Protein AF-A0A1Y0I135-F1 (afdb_monomer_lite)

Structure (mmCIF, N/CA/C/O backbone):
data_AF-A0A1Y0I135-F1
#
_entry.id   AF-A0A1Y0I135-F1
#
loop_
_atom_site.group_PDB
_atom_site.id
_atom_site.type_symbol
_atom_site.label_atom_id
_atom_site.label_alt_id
_atom_site.label_comp_id
_atom_site.label_asym_id
_atom_site.label_entity_id
_atom_site.label_seq_id
_atom_site.pdbx_PDB_ins_code
_atom_site.Cartn_x
_atom_site.Cartn_y
_atom_site.Cartn_z
_atom_site.occupancy
_atom_site.B_iso_or_equiv
_atom_site.auth_seq_id
_atom_site.auth_comp_id
_atom_site.auth_asym_id
_atom_site.auth_atom_id
_atom_site.pdbx_PDB_model_num
ATOM 1 N N . MET A 1 1 ? 15.858 -1.709 -35.872 1.00 53.66 1 MET A N 1
ATOM 2 C CA . MET A 1 1 ? 16.535 -2.354 -34.728 1.00 53.66 1 MET A CA 1
ATOM 3 C C . MET A 1 1 ? 16.491 -1.370 -33.573 1.00 53.66 1 MET A C 1
ATOM 5 O O . MET A 1 1 ? 16.908 -0.236 -33.776 1.00 53.66 1 MET A O 1
ATOM 9 N N . GLU A 1 2 ? 15.912 -1.726 -32.425 1.00 59.28 2 GLU A N 1
ATOM 10 C CA . GLU A 1 2 ? 15.981 -0.851 -31.244 1.00 59.28 2 GLU A CA 1
ATOM 11 C C . GLU A 1 2 ? 17.402 -0.845 -30.664 1.00 59.28 2 GLU A C 1
ATOM 13 O O . GLU A 1 2 ? 18.110 -1.849 -30.722 1.00 59.28 2 GLU A O 1
ATOM 18 N N . SER A 1 3 ? 17.836 0.308 -30.147 1.00 70.38 3 SER A N 1
ATOM 19 C CA . SER A 1 3 ? 19.171 0.470 -29.566 1.00 70.38 3 SER A CA 1
ATOM 20 C C . SER A 1 3 ? 19.291 -0.323 -28.253 1.00 70.38 3 SER A C 1
ATOM 22 O O . SER A 1 3 ? 18.446 -0.131 -27.374 1.00 70.38 3 SER A O 1
ATOM 24 N N . PRO A 1 4 ? 20.349 -1.135 -28.059 1.00 71.50 4 PRO A N 1
ATOM 25 C CA . PRO A 1 4 ? 20.582 -1.896 -26.824 1.00 71.50 4 PRO A CA 1
ATOM 26 C C . PRO A 1 4 ? 20.573 -1.033 -25.552 1.00 71.50 4 PRO A C 1
ATOM 28 O O . PRO A 1 4 ? 20.109 -1.465 -24.501 1.00 71.50 4 PRO A O 1
ATOM 31 N N . ILE A 1 5 ? 21.020 0.222 -25.663 1.00 72.69 5 ILE A N 1
ATOM 32 C CA . ILE A 1 5 ? 21.067 1.189 -24.554 1.00 72.69 5 ILE A CA 1
ATOM 33 C C . ILE A 1 5 ? 19.652 1.550 -24.072 1.00 72.69 5 ILE A C 1
ATOM 35 O O . ILE A 1 5 ? 19.419 1.709 -22.877 1.00 72.69 5 ILE A O 1
ATOM 39 N N . LYS A 1 6 ? 18.684 1.635 -24.994 1.00 72.81 6 LYS A N 1
ATOM 40 C CA . LYS A 1 6 ? 17.287 1.961 -24.676 1.00 72.81 6 LYS A CA 1
ATOM 41 C C . LYS A 1 6 ? 16.607 0.825 -23.898 1.00 72.81 6 LYS A C 1
ATOM 43 O O . LYS A 1 6 ? 15.802 1.106 -23.017 1.00 72.81 6 LYS A O 1
ATOM 48 N N . SER A 1 7 ? 16.963 -0.430 -24.193 1.00 76.31 7 SER A N 1
ATOM 49 C CA . SER A 1 7 ? 16.460 -1.613 -23.476 1.00 76.31 7 SER A CA 1
ATOM 50 C C . SER A 1 7 ? 16.998 -1.681 -22.046 1.00 76.31 7 SER A C 1
ATOM 52 O O . SER A 1 7 ? 16.221 -1.837 -21.114 1.00 76.31 7 SER A O 1
ATOM 54 N N . LEU A 1 8 ? 18.308 -1.479 -21.863 1.00 79.38 8 LEU A N 1
ATOM 55 C CA . LEU A 1 8 ? 18.943 -1.486 -20.538 1.00 79.38 8 LEU A CA 1
ATOM 56 C C . LEU A 1 8 ? 18.366 -0.406 -19.613 1.00 79.38 8 LEU A C 1
ATOM 58 O O . LEU A 1 8 ? 18.047 -0.685 -18.460 1.00 79.38 8 LEU A O 1
ATOM 62 N N . TYR A 1 9 ? 18.176 0.810 -20.132 1.00 85.38 9 TYR A N 1
ATOM 63 C CA . TYR A 1 9 ? 17.562 1.899 -19.370 1.00 85.38 9 TYR A CA 1
ATOM 64 C C . TYR A 1 9 ? 16.109 1.588 -18.987 1.00 85.38 9 TYR A C 1
ATOM 66 O O . TYR A 1 9 ? 15.679 1.873 -17.870 1.00 85.38 9 TYR A O 1
ATOM 74 N N . TYR A 1 10 ? 15.345 0.979 -19.898 1.00 86.31 10 TYR A N 1
ATOM 75 C CA . TYR A 1 10 ? 13.974 0.563 -19.616 1.00 86.31 10 TYR A CA 1
ATOM 76 C C . TYR A 1 10 ? 13.915 -0.475 -18.486 1.00 86.31 10 TYR A C 1
ATOM 78 O O . TYR A 1 10 ? 13.111 -0.325 -17.565 1.00 86.31 10 TYR A O 1
ATOM 86 N N . ASP A 1 11 ? 14.793 -1.478 -18.517 1.00 88.81 11 ASP A N 1
ATOM 87 C CA . ASP A 1 11 ? 14.859 -2.520 -17.489 1.00 88.81 11 ASP A CA 1
ATOM 88 C C . ASP A 1 11 ? 15.272 -1.955 -16.122 1.00 88.81 11 ASP A C 1
ATOM 90 O O . ASP A 1 11 ? 14.680 -2.311 -15.100 1.00 88.81 11 ASP A O 1
ATOM 94 N N . GLU A 1 12 ? 16.222 -1.016 -16.090 1.00 92.75 12 GLU A N 1
ATOM 95 C CA . GLU A 1 12 ? 16.637 -0.331 -14.863 1.00 92.75 12 GLU A CA 1
ATOM 96 C C . GLU A 1 12 ? 15.494 0.500 -14.259 1.00 92.75 12 GLU A C 1
ATOM 98 O O . GLU A 1 12 ? 15.191 0.388 -13.067 1.00 92.75 12 GLU A O 1
ATOM 103 N N . VAL A 1 13 ? 14.804 1.298 -15.082 1.00 92.25 13 VAL A N 1
ATOM 104 C CA . VAL A 1 13 ? 13.640 2.082 -14.642 1.00 92.25 13 VAL A CA 1
ATOM 105 C C . VAL A 1 13 ? 12.544 1.161 -14.113 1.00 92.25 13 VAL A C 1
ATOM 107 O O . VAL A 1 13 ? 11.964 1.434 -13.058 1.00 92.25 13 VAL A O 1
ATOM 110 N N . LYS A 1 14 ? 12.283 0.047 -14.804 1.00 93.38 14 LYS A N 1
ATOM 111 C CA . LYS A 1 14 ? 11.292 -0.949 -14.395 1.00 93.38 14 LYS A CA 1
ATOM 112 C C . LYS A 1 14 ? 11.648 -1.575 -13.044 1.00 93.38 14 LYS A C 1
ATOM 114 O O . LYS A 1 14 ? 10.787 -1.662 -12.167 1.00 93.38 14 LYS A O 1
ATOM 119 N N . HIS A 1 15 ? 12.909 -1.958 -12.851 1.00 94.75 15 HIS A N 1
ATOM 120 C CA . HIS A 1 15 ? 13.408 -2.510 -11.593 1.00 94.75 15 HIS A CA 1
ATOM 121 C C . HIS A 1 15 ? 13.275 -1.509 -10.437 1.00 94.75 15 HIS A C 1
ATOM 123 O O . HIS A 1 15 ? 12.722 -1.836 -9.385 1.00 94.75 15 HIS A O 1
ATOM 129 N N . ASN A 1 16 ? 13.714 -0.267 -10.646 1.00 95.25 16 ASN A N 1
ATOM 130 C CA . ASN A 1 16 ? 13.650 0.784 -9.630 1.00 95.25 16 ASN A CA 1
ATOM 131 C C . ASN A 1 16 ? 12.205 1.121 -9.248 1.00 95.25 16 ASN A C 1
ATOM 133 O O . ASN A 1 16 ? 11.887 1.270 -8.065 1.00 95.25 16 ASN A O 1
ATOM 137 N N . LEU A 1 17 ? 11.307 1.182 -10.235 1.00 95.31 17 LEU A N 1
ATOM 138 C CA . LEU A 1 17 ? 9.882 1.383 -9.997 1.00 95.31 17 LEU A CA 1
ATOM 139 C C . LEU A 1 17 ? 9.281 0.226 -9.189 1.00 95.31 17 LEU A C 1
ATOM 141 O O . LEU A 1 17 ? 8.564 0.472 -8.218 1.00 95.31 17 LEU A O 1
ATOM 145 N N . LYS A 1 18 ? 9.603 -1.025 -9.547 1.00 95.88 18 LYS A N 1
ATOM 146 C CA . LYS A 1 18 ? 9.158 -2.213 -8.808 1.00 95.88 18 LYS A CA 1
ATOM 147 C C . LYS A 1 18 ? 9.609 -2.159 -7.350 1.00 95.88 18 LYS A C 1
ATOM 149 O O . LYS A 1 18 ? 8.775 -2.338 -6.463 1.00 95.88 18 LYS A O 1
ATOM 154 N N . ALA A 1 19 ? 10.893 -1.900 -7.104 1.00 96.88 19 ALA A N 1
ATOM 155 C CA . ALA A 1 19 ? 11.455 -1.837 -5.757 1.00 96.88 19 ALA A CA 1
ATOM 156 C C . ALA A 1 19 ? 10.768 -0.755 -4.911 1.00 96.88 19 ALA A C 1
ATOM 158 O O . ALA A 1 19 ? 10.348 -1.019 -3.785 1.00 96.88 19 ALA A O 1
ATOM 159 N N . LYS A 1 20 ? 10.567 0.438 -5.484 1.00 97.56 20 LYS A N 1
ATOM 160 C CA . LYS A 1 20 ? 9.889 1.543 -4.799 1.00 97.56 20 LYS A CA 1
ATOM 161 C C . LYS A 1 20 ? 8.436 1.213 -4.458 1.00 97.56 20 LYS A C 1
ATOM 163 O O . LYS A 1 20 ? 8.002 1.466 -3.339 1.00 97.56 20 LYS A O 1
ATOM 168 N N . LEU A 1 21 ? 7.690 0.618 -5.388 1.00 97.81 21 LEU A N 1
ATOM 169 C CA . LEU A 1 21 ? 6.299 0.236 -5.140 1.00 97.81 21 LEU A CA 1
ATOM 170 C C . LEU A 1 21 ? 6.176 -0.856 -4.073 1.00 97.81 21 LEU A C 1
ATOM 172 O O . LEU A 1 21 ? 5.276 -0.771 -3.241 1.00 97.81 21 LEU A O 1
ATOM 176 N N . HIS A 1 22 ? 7.081 -1.840 -4.060 1.00 97.88 22 HIS A N 1
ATOM 177 C CA . HIS A 1 22 ? 7.115 -2.856 -3.004 1.00 97.88 22 HIS A CA 1
ATOM 178 C C . HIS A 1 22 ? 7.391 -2.229 -1.639 1.00 97.88 22 HIS A C 1
ATOM 180 O O . HIS A 1 22 ? 6.659 -2.500 -0.690 1.00 97.88 22 HIS A O 1
ATOM 186 N N . GLN A 1 23 ? 8.385 -1.342 -1.554 1.00 98.44 23 GLN A N 1
ATOM 187 C CA . GLN A 1 23 ? 8.709 -0.635 -0.316 1.00 98.44 23 GLN A CA 1
ATOM 188 C C . GLN A 1 23 ? 7.515 0.185 0.198 1.00 98.44 23 GLN A C 1
ATOM 190 O O . GLN A 1 23 ? 7.150 0.093 1.368 1.00 98.44 23 GLN A O 1
ATOM 195 N N . GLU A 1 24 ? 6.850 0.936 -0.682 1.00 98.31 24 GLU A N 1
ATOM 196 C CA . GLU A 1 24 ? 5.671 1.725 -0.314 1.00 98.31 24 GLU A CA 1
ATOM 197 C C . GLU A 1 24 ? 4.496 0.848 0.149 1.00 98.31 24 GLU A C 1
ATOM 199 O O . GLU A 1 24 ? 3.774 1.230 1.071 1.00 98.31 24 GLU A O 1
ATOM 204 N N . VAL A 1 25 ? 4.291 -0.324 -0.465 1.00 98.56 25 VAL A N 1
ATOM 205 C CA . VAL A 1 25 ? 3.277 -1.293 -0.016 1.00 98.56 25 VAL A CA 1
ATOM 206 C C . VAL A 1 25 ? 3.620 -1.826 1.373 1.00 98.56 25 VAL A C 1
ATOM 208 O O . VAL A 1 25 ? 2.756 -1.785 2.245 1.00 98.56 25 VAL A O 1
ATOM 211 N N . MET A 1 26 ? 4.869 -2.231 1.613 1.00 98.44 26 MET A N 1
ATOM 212 C CA . MET A 1 26 ? 5.314 -2.718 2.924 1.00 98.44 26 MET A CA 1
ATOM 213 C C . MET A 1 26 ? 5.111 -1.669 4.026 1.00 98.44 26 MET A C 1
ATOM 215 O O . MET A 1 26 ? 4.622 -1.983 5.110 1.00 98.44 26 MET A O 1
ATOM 219 N N . GLU A 1 27 ? 5.425 -0.402 3.752 1.00 98.50 27 GLU A N 1
ATOM 220 C CA . GLU A 1 27 ? 5.202 0.691 4.705 1.00 98.50 27 GLU A CA 1
ATOM 221 C C . GLU A 1 27 ? 3.717 0.928 5.002 1.00 98.50 27 GLU A C 1
ATOM 223 O O . GLU A 1 27 ? 3.343 1.230 6.138 1.00 98.50 27 GLU A O 1
ATOM 228 N N . LEU A 1 28 ? 2.849 0.811 3.994 1.00 98.50 28 LEU A N 1
ATOM 229 C CA . LEU A 1 28 ? 1.403 0.941 4.181 1.00 98.50 28 LEU A CA 1
ATOM 230 C C . LEU A 1 28 ? 0.829 -0.238 4.971 1.00 98.50 28 LEU A C 1
ATOM 232 O O . LEU A 1 28 ? 0.002 -0.024 5.859 1.00 98.50 28 LEU A O 1
ATOM 236 N N . GLU A 1 29 ? 1.276 -1.459 4.687 1.00 98.44 29 GLU A N 1
ATOM 237 C CA . GLU A 1 29 ? 0.89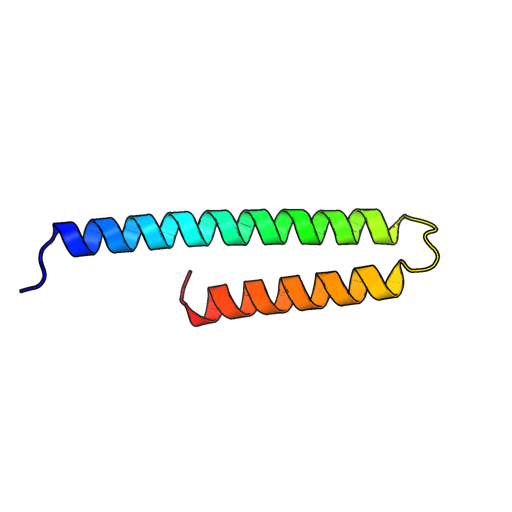2 -2.663 5.429 1.00 98.44 29 GLU A CA 1
ATOM 238 C C .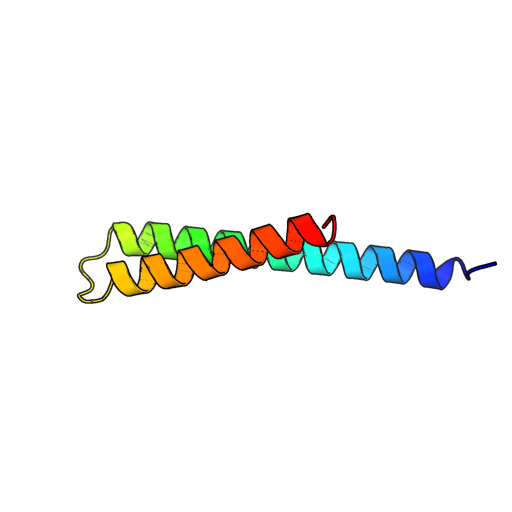 GLU A 1 29 ? 1.314 -2.560 6.898 1.00 98.44 29 GLU A C 1
ATOM 240 O O . GLU A 1 29 ? 0.517 -2.846 7.797 1.00 98.44 29 GLU A O 1
ATOM 245 N N . GLU A 1 30 ? 2.518 -2.049 7.156 1.00 98.25 30 GLU A N 1
ATOM 246 C CA . GLU A 1 30 ? 3.004 -1.795 8.508 1.00 98.25 30 GLU A CA 1
ATOM 247 C C . GLU A 1 30 ? 2.164 -0.730 9.227 1.00 98.25 30 GLU A C 1
ATOM 249 O O . GLU A 1 30 ? 1.746 -0.925 10.370 1.00 98.25 30 GLU A O 1
ATOM 254 N N . ARG A 1 31 ? 1.810 0.369 8.549 1.00 97.19 31 ARG A N 1
ATOM 255 C CA . ARG A 1 31 ? 0.895 1.378 9.110 1.00 97.19 31 ARG A CA 1
ATOM 256 C C . ARG A 1 31 ? -0.475 0.791 9.436 1.00 97.19 31 ARG A C 1
ATOM 258 O O . ARG A 1 31 ? -1.034 1.121 10.480 1.00 97.19 31 ARG A O 1
ATOM 265 N N . VAL A 1 32 ? -1.018 -0.087 8.589 1.00 97.88 32 VAL A N 1
ATOM 266 C CA . VAL A 1 32 ? -2.276 -0.800 8.867 1.00 97.88 32 VAL A CA 1
ATOM 267 C C . VAL A 1 32 ? -2.129 -1.693 10.099 1.00 97.88 32 VAL A C 1
ATOM 269 O O . VAL A 1 32 ? -3.010 -1.681 10.962 1.00 97.88 32 VAL A O 1
ATOM 272 N N . ARG A 1 33 ? -1.018 -2.431 10.220 1.00 97.62 33 ARG A N 1
ATOM 273 C CA . ARG A 1 33 ? -0.723 -3.279 11.383 1.00 97.62 33 ARG A CA 1
ATOM 274 C C . ARG A 1 33 ? -0.697 -2.467 12.678 1.00 97.62 33 ARG A C 1
ATOM 276 O O . ARG A 1 33 ? -1.394 -2.823 13.626 1.00 97.62 33 ARG A O 1
ATOM 283 N N . LEU A 1 34 ? 0.039 -1.357 12.696 1.00 96.75 34 LEU A N 1
ATOM 284 C CA . LEU A 1 34 ? 0.124 -0.460 13.853 1.00 96.75 34 LEU A CA 1
ATOM 285 C C . LEU A 1 34 ? -1.233 0.164 14.186 1.00 96.75 34 LEU A C 1
ATOM 287 O O . LEU A 1 34 ? -1.636 0.202 15.349 1.00 96.75 34 LEU A O 1
ATOM 291 N N . LEU A 1 35 ? -1.973 0.604 13.164 1.00 96.38 35 LEU A N 1
ATOM 292 C CA . LEU A 1 35 ? -3.295 1.181 13.356 1.00 96.38 35 LEU A CA 1
ATOM 293 C C . LEU A 1 35 ? -4.244 0.193 14.017 1.00 96.38 35 LEU A C 1
ATOM 295 O O . LEU A 1 35 ? -4.900 0.601 14.968 1.00 96.38 35 LEU A O 1
ATOM 299 N N . ARG A 1 36 ? -4.277 -1.081 13.599 1.00 95.12 36 ARG A N 1
ATOM 300 C CA . ARG A 1 36 ? -5.132 -2.129 14.196 1.00 95.12 36 ARG A CA 1
ATOM 301 C C . ARG A 1 36 ? -4.941 -2.287 15.708 1.00 95.12 36 ARG A C 1
ATOM 303 O O . ARG A 1 36 ? -5.913 -2.583 16.393 1.00 95.12 36 ARG A O 1
ATOM 310 N N . GLY A 1 37 ? -3.734 -2.044 16.223 1.00 94.25 37 GLY A N 1
ATOM 311 C CA . GLY A 1 37 ? -3.440 -2.048 17.662 1.00 94.25 37 GLY A CA 1
ATOM 312 C C . GLY A 1 37 ? -3.691 -0.715 18.381 1.00 94.25 37 GLY A C 1
ATOM 313 O O . GLY A 1 37 ? -3.562 -0.645 19.599 1.00 94.25 37 GLY A O 1
ATOM 314 N N . SER A 1 38 ? -4.032 0.353 17.657 1.00 94.56 38 SER A N 1
ATOM 315 C CA . SER A 1 38 ? -4.244 1.692 18.220 1.00 94.56 38 SER A CA 1
ATOM 316 C C . SER A 1 38 ? -5.693 1.935 18.666 1.00 94.56 38 SER A C 1
ATOM 318 O O . SER A 1 38 ? -6.632 1.360 18.110 1.00 94.56 38 SER A O 1
ATOM 320 N N . ASN A 1 39 ? -5.872 2.875 19.602 1.00 92.31 39 ASN A N 1
ATOM 321 C CA . ASN A 1 39 ? -7.175 3.380 20.064 1.00 92.31 39 ASN A CA 1
ATOM 322 C C . ASN A 1 39 ? -7.568 4.715 19.393 1.00 92.31 39 ASN A C 1
ATOM 324 O O . ASN A 1 39 ? -8.271 5.538 19.979 1.00 92.31 39 ASN A O 1
ATOM 328 N N . SER A 1 40 ? -7.079 4.978 18.176 1.00 91.62 40 SER A N 1
ATOM 329 C CA . SER A 1 40 ? -7.418 6.209 17.452 1.00 91.62 40 SER A CA 1
ATOM 330 C C . SER A 1 40 ? -8.895 6.229 17.051 1.00 91.62 40 SER A C 1
ATOM 332 O O . SER A 1 40 ? -9.397 5.267 16.472 1.00 91.62 40 SER A O 1
ATOM 334 N N . LYS A 1 41 ? -9.574 7.362 17.276 1.00 90.00 41 LYS A N 1
ATOM 335 C CA . LYS A 1 41 ? -10.994 7.556 16.924 1.00 90.00 41 LYS A CA 1
ATOM 336 C C . LYS A 1 41 ? -11.294 7.320 15.438 1.00 90.00 41 LYS A C 1
ATOM 338 O O . LYS A 1 41 ? -12.391 6.896 15.107 1.00 90.00 41 LYS A O 1
ATOM 343 N N . ASN A 1 42 ? -10.319 7.562 14.558 1.00 93.38 42 ASN A N 1
ATOM 344 C CA . ASN A 1 42 ? -10.481 7.452 13.102 1.00 93.38 42 ASN A CA 1
ATOM 345 C C . ASN A 1 42 ? -9.758 6.234 12.511 1.00 93.38 42 ASN A C 1
ATOM 347 O O . ASN A 1 42 ? -9.492 6.194 11.308 1.00 93.38 42 ASN A O 1
ATOM 351 N N . ARG A 1 43 ? -9.388 5.255 13.346 1.00 95.44 43 ARG A N 1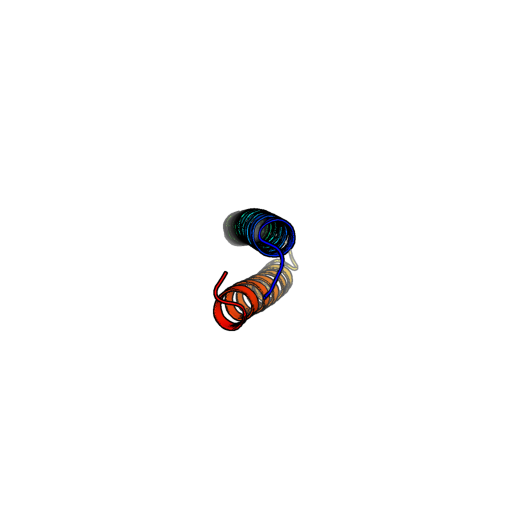
ATOM 352 C CA . ARG A 1 43 ? -8.588 4.099 12.931 1.00 95.44 43 ARG A CA 1
ATOM 353 C C . ARG A 1 43 ? -9.180 3.380 11.723 1.00 95.44 43 ARG A C 1
ATOM 355 O O . ARG A 1 43 ? -8.456 3.134 10.765 1.00 95.44 43 ARG A O 1
ATOM 362 N N . ASP A 1 44 ? -10.465 3.061 11.755 1.00 96.25 44 ASP A N 1
ATOM 363 C CA . ASP A 1 44 ? -11.080 2.209 10.734 1.00 96.25 44 ASP A CA 1
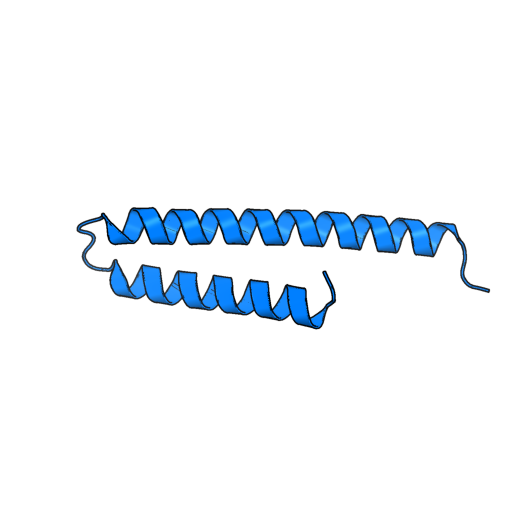ATOM 364 C C . ASP A 1 44 ? -11.167 2.927 9.372 1.00 96.25 44 ASP A C 1
ATOM 366 O O . ASP A 1 44 ? -10.942 2.325 8.318 1.00 96.25 44 ASP A O 1
ATOM 370 N N . LEU A 1 45 ? -11.368 4.251 9.385 1.00 97.00 45 LEU A N 1
ATOM 371 C CA . LEU A 1 45 ? -11.275 5.088 8.185 1.00 97.00 45 LEU A CA 1
ATOM 372 C C . LEU A 1 45 ? -9.843 5.125 7.628 1.00 97.00 45 LEU A C 1
ATOM 374 O O . LEU A 1 45 ? -9.639 5.003 6.421 1.00 97.00 45 LEU A O 1
ATOM 378 N N . MET A 1 46 ? -8.833 5.262 8.491 1.00 97.12 46 MET A N 1
ATOM 379 C CA . MET A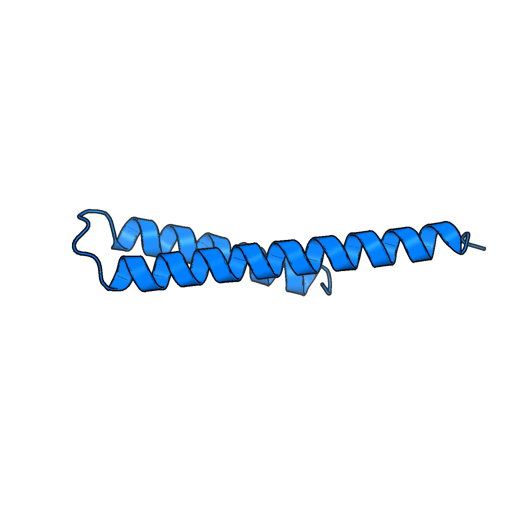 1 46 ? -7.434 5.251 8.050 1.00 97.12 46 MET A CA 1
ATOM 380 C C . MET A 1 46 ? -7.019 3.880 7.505 1.00 97.12 46 MET A C 1
ATOM 382 O O . MET A 1 46 ? -6.368 3.810 6.466 1.00 97.12 46 MET A O 1
ATOM 386 N N . ILE A 1 47 ? -7.435 2.792 8.162 1.00 98.06 47 ILE A N 1
ATOM 387 C CA . ILE A 1 47 ? -7.184 1.420 7.706 1.00 98.06 47 ILE A CA 1
ATOM 388 C C . ILE A 1 47 ? -7.802 1.201 6.325 1.00 98.06 47 ILE A C 1
ATOM 390 O O . ILE A 1 47 ? -7.086 0.793 5.416 1.00 98.06 47 ILE A O 1
ATOM 394 N N . SER A 1 48 ? -9.087 1.517 6.142 1.00 98.19 48 SER A N 1
ATOM 395 C CA . SER A 1 48 ? -9.760 1.348 4.844 1.00 98.19 48 SER A CA 1
ATOM 396 C C . SER A 1 48 ? -9.120 2.197 3.742 1.00 98.19 48 SER A C 1
ATOM 398 O O . SER A 1 48 ? -8.955 1.734 2.612 1.00 98.19 48 SER A O 1
ATOM 400 N N . THR A 1 49 ? -8.674 3.411 4.075 1.00 98.19 49 THR A N 1
ATOM 401 C CA . THR A 1 49 ? -7.940 4.273 3.142 1.00 98.19 49 THR A CA 1
ATOM 402 C C . THR A 1 49 ? -6.610 3.643 2.725 1.00 98.19 49 THR A C 1
ATOM 404 O O . THR A 1 49 ? -6.333 3.534 1.531 1.00 98.19 49 THR A O 1
ATOM 407 N N . TYR A 1 50 ? -5.792 3.185 3.677 1.00 98.31 50 TYR A N 1
ATOM 408 C CA . TYR A 1 50 ? -4.510 2.551 3.362 1.00 98.31 50 TYR A CA 1
ATOM 409 C C . TYR A 1 50 ? -4.674 1.229 2.616 1.00 98.31 50 TYR A C 1
ATOM 411 O O . TYR A 1 50 ? -3.926 0.981 1.675 1.00 98.31 50 TYR A O 1
ATOM 419 N N . GLN A 1 51 ? -5.681 0.424 2.958 1.00 98.44 51 GLN A N 1
ATOM 420 C CA . GLN A 1 51 ? -6.005 -0.806 2.234 1.00 98.44 51 GLN A CA 1
ATOM 421 C C . GLN A 1 51 ? -6.337 -0.528 0.766 1.00 98.44 51 GLN A C 1
ATOM 423 O O . GLN A 1 51 ? -5.749 -1.153 -0.111 1.00 98.44 51 GLN A O 1
ATOM 428 N N . ARG A 1 52 ? -7.167 0.483 0.476 1.00 98.56 52 ARG A N 1
ATOM 429 C CA . ARG A 1 52 ? -7.460 0.884 -0.909 1.00 98.56 52 ARG A CA 1
ATOM 430 C C . ARG A 1 52 ? -6.202 1.330 -1.665 1.00 98.56 52 ARG A C 1
ATOM 432 O O . ARG A 1 52 ? -6.053 1.043 -2.850 1.00 98.56 52 ARG A O 1
ATOM 439 N N . ILE A 1 53 ? -5.278 2.029 -1.003 1.00 98.31 53 ILE A N 1
ATOM 440 C CA . ILE A 1 53 ? -4.008 2.435 -1.628 1.00 98.31 53 ILE A CA 1
ATOM 441 C C . ILE A 1 53 ? -3.128 1.211 -1.921 1.00 98.31 53 ILE A C 1
ATOM 443 O O . ILE A 1 53 ? -2.550 1.136 -3.007 1.00 98.31 53 ILE A O 1
ATOM 447 N N . ILE A 1 54 ? -3.041 0.256 -0.990 1.00 98.62 54 ILE A N 1
ATOM 448 C CA . ILE A 1 54 ? -2.311 -1.007 -1.182 1.00 98.62 54 ILE A CA 1
ATOM 449 C C . ILE A 1 54 ? -2.882 -1.764 -2.381 1.00 98.62 54 ILE A C 1
ATOM 451 O O . ILE A 1 54 ? -2.131 -2.116 -3.290 1.00 98.62 54 ILE A O 1
ATOM 455 N N . GLU A 1 55 ? -4.202 -1.942 -2.432 1.00 98.38 55 GLU A N 1
ATOM 456 C CA . GLU A 1 55 ? -4.896 -2.621 -3.530 1.00 98.38 55 GLU A CA 1
ATOM 457 C C . GLU A 1 55 ? -4.584 -1.972 -4.881 1.00 98.38 55 GLU A C 1
ATOM 459 O O . GLU A 1 55 ? -4.225 -2.668 -5.832 1.00 98.38 55 GLU A O 1
ATOM 464 N N . ASN A 1 56 ? -4.634 -0.638 -4.957 1.00 98.31 56 ASN A N 1
ATOM 465 C CA . ASN A 1 56 ? -4.313 0.105 -6.175 1.00 98.31 56 ASN A CA 1
ATOM 466 C C . ASN A 1 56 ? -2.852 -0.084 -6.606 1.00 98.31 56 ASN A C 1
ATOM 468 O O . ASN A 1 56 ? -2.584 -0.292 -7.790 1.00 98.31 56 ASN A O 1
ATOM 472 N N . LYS A 1 57 ? -1.898 -0.046 -5.667 1.00 98.12 57 LYS A N 1
ATOM 473 C CA . LYS A 1 57 ? -0.472 -0.263 -5.967 1.00 98.12 57 LYS A CA 1
ATOM 474 C C . LYS A 1 57 ? -0.206 -1.695 -6.424 1.00 98.12 57 LYS A C 1
ATOM 476 O O . LYS A 1 57 ? 0.478 -1.903 -7.422 1.00 98.12 57 LYS A O 1
ATOM 481 N N . GLN A 1 58 ? -0.787 -2.681 -5.745 1.00 97.69 58 GLN A N 1
ATOM 482 C CA . GLN A 1 58 ? -0.681 -4.092 -6.119 1.00 97.69 58 GLN A CA 1
ATOM 483 C C . GLN A 1 58 ? -1.355 -4.382 -7.465 1.00 97.69 58 GLN A C 1
ATOM 485 O O . GLN A 1 58 ? -0.845 -5.167 -8.263 1.00 97.69 58 GLN A O 1
ATOM 490 N N . HIS A 1 59 ? -2.499 -3.756 -7.745 1.00 97.81 59 HIS A N 1
ATOM 491 C CA . HIS A 1 59 ? -3.145 -3.829 -9.052 1.00 97.81 59 HIS A CA 1
ATOM 492 C C . HIS A 1 59 ? -2.250 -3.235 -10.143 1.00 97.81 59 HIS A C 1
ATOM 494 O O . HIS A 1 59 ? -2.011 -3.894 -11.151 1.00 97.81 59 HIS A O 1
ATOM 500 N N . PHE A 1 60 ? -1.699 -2.039 -9.922 1.00 96.19 60 PHE A N 1
ATOM 501 C CA . PHE A 1 60 ? -0.788 -1.396 -10.866 1.00 96.19 60 PHE A CA 1
ATOM 502 C C . PHE A 1 60 ? 0.433 -2.274 -11.177 1.00 96.19 60 PHE A C 1
ATOM 504 O O . PHE A 1 60 ? 0.711 -2.540 -12.346 1.00 96.19 60 PHE A O 1
ATOM 511 N N . MET A 1 61 ? 1.105 -2.805 -10.147 1.00 96.31 61 MET A N 1
ATOM 512 C CA . MET A 1 61 ? 2.251 -3.707 -10.329 1.00 96.31 61 MET A CA 1
ATOM 513 C C . MET A 1 61 ? 1.893 -4.929 -11.182 1.00 96.31 61 MET A C 1
ATOM 515 O O . MET A 1 61 ? 2.616 -5.248 -12.124 1.00 96.31 61 MET A O 1
ATOM 519 N N . ARG A 1 62 ? 0.735 -5.554 -10.923 1.00 96.25 62 ARG A N 1
ATOM 520 C CA . ARG A 1 62 ? 0.230 -6.676 -11.730 1.00 96.25 62 ARG A CA 1
ATOM 521 C C . ARG A 1 62 ? -0.057 -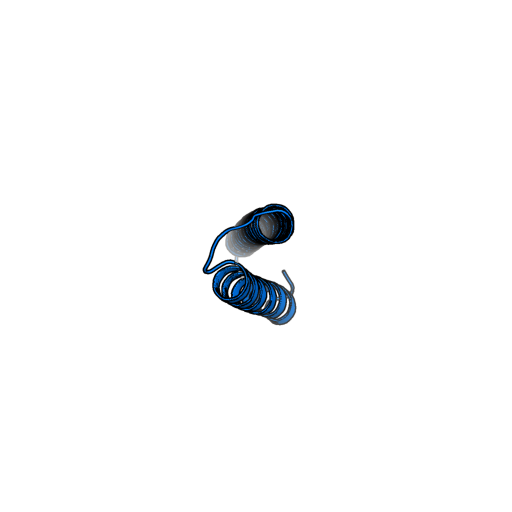6.267 -13.174 1.00 96.25 62 ARG A C 1
ATOM 523 O O . ARG A 1 62 ? 0.366 -6.966 -14.084 1.00 96.25 62 ARG A O 1
ATOM 530 N N . SER A 1 63 ? -0.722 -5.132 -13.397 1.00 95.44 63 SER A N 1
ATOM 531 C CA . SER A 1 63 ? -1.060 -4.660 -14.749 1.00 95.44 63 SER A CA 1
ATOM 532 C C . SER A 1 63 ? 0.161 -4.284 -15.593 1.00 95.44 63 SER A C 1
ATOM 534 O O . SER A 1 63 ? 0.109 -4.359 -16.817 1.00 95.44 63 SER A O 1
ATOM 536 N N . CYS A 1 64 ? 1.262 -3.894 -14.949 1.00 89.88 64 CYS A N 1
ATOM 537 C CA . CYS A 1 64 ? 2.496 -3.481 -15.612 1.00 89.88 64 CYS A CA 1
ATOM 538 C C . CYS A 1 64 ? 3.563 -4.590 -15.658 1.00 89.88 64 CYS A C 1
ATOM 540 O O . CYS A 1 64 ? 4.687 -4.325 -16.092 1.00 89.88 64 CYS A O 1
ATOM 542 N N . ASN A 1 65 ? 3.238 -5.815 -15.219 1.00 89.00 65 ASN A N 1
ATOM 543 C CA . ASN A 1 65 ? 4.190 -6.922 -15.060 1.00 89.00 65 ASN A CA 1
ATOM 544 C C . ASN A 1 65 ? 5.469 -6.486 -14.320 1.00 89.00 65 ASN A C 1
ATOM 546 O O . ASN A 1 65 ? 6.582 -6.772 -14.785 1.00 89.00 65 ASN A O 1
ATOM 550 N N . LEU A 1 66 ? 5.297 -5.726 -13.231 1.00 84.94 66 LEU A N 1
ATOM 551 C CA . LEU A 1 66 ? 6.375 -5.271 -12.352 1.00 84.94 66 LEU A CA 1
ATOM 552 C C . LEU A 1 66 ? 6.748 -6.371 -11.368 1.00 84.94 66 LEU A C 1
ATOM 554 O O . LEU A 1 66 ? 5.941 -6.740 -10.493 1.00 84.94 66 LEU A O 1
#

Organism: NCBI:txid141451

Sequence (66 aa):
MESPIKSLYYDEVKHNLKAKLHQEVMELEERVRLLRGSNSKNRDLMISTYQRIIENKQHFMRSCNL

pLDDT: mean 92.45, std 9.56, range [53.66, 98.62]

Foldseek 3Di:
DDDPVVVVVVVVVLVVLVVVLVVLLVVLVVVLVVLVVDPDPCSVVSNVVSVVVSVVSVVVCVVVVD

Radius of gyration: 16.66 Å; chains: 1; bounding box: 32×14×55 Å

Secondary structure (DSSP, 8-state):
---HHHHHHHHHHHHHHHHHHHHHHHHHHHHHHHHHT---TTHHHHHHHHHHHHHHHHHHHHHTT-